Protein AF-A0A352UB94-F1 (afdb_monomer_lite)

Sequence (106 aa):
MFWIPPGGGVEREESLFVCAKREVMEETGVDVDRDRVSYVKQWVDTELDYHHVELFILVKSFCGKPAADDNSEISPFTLLISDARFLARDEMHDVSVYPEMLKNKF

Radius of gyration: 13.91 Å; chains: 1; bounding box: 33×29×28 Å

Foldseek 3Di:
DADEQFFDDADPPGDPVNRSQVRCCQFFVKGFAWDDFDDWDWDADPVVRDTDIDTDTDTDDMDDFGFGDQPFDDDVPTDRRPGDHDDDLVRLVVGHYPPPVVNPRD

Secondary structure (DSSP, 8-state):
--B--S--PPPTT--HHHHHHHHHHHHH--EEEEEEEEEEEEEEETTTTEEEEEEEEEEEEEES-----TT----TTPPP--------TTHHHHS-BSSTTHHHH-

Structure (mmCIF, N/CA/C/O backbone):
data_AF-A0A352UB94-F1
#
_entry.id   AF-A0A352UB94-F1
#
loop_
_atom_site.group_PDB
_atom_site.id
_atom_site.type_symbol
_atom_site.label_atom_id
_atom_site.label_alt_id
_atom_site.label_comp_id
_atom_site.label_asym_id
_atom_site.label_entity_id
_atom_site.label_seq_id
_atom_site.pdbx_PDB_ins_code
_atom_site.Cartn_x
_atom_site.Cartn_y
_atom_site.Cartn_z
_atom_site.occupancy
_atom_site.B_iso_or_equiv
_atom_site.auth_seq_id
_atom_site.auth_comp_id
_atom_site.auth_asym_id
_atom_site.auth_atom_id
_atom_site.pdbx_PDB_model_num
ATOM 1 N N . MET A 1 1 ? 7.740 10.505 8.519 1.00 75.12 1 MET A N 1
ATOM 2 C CA . MET A 1 1 ? 7.028 9.213 8.457 1.00 75.12 1 MET A CA 1
ATOM 3 C C . MET A 1 1 ? 5.723 9.457 7.727 1.00 75.12 1 MET A C 1
ATOM 5 O O . MET A 1 1 ? 5.100 10.482 7.984 1.00 75.12 1 MET A O 1
ATOM 9 N N . PHE A 1 2 ? 5.369 8.607 6.776 1.00 87.44 2 PHE A N 1
ATOM 10 C CA . PHE A 1 2 ? 4.167 8.745 5.959 1.00 87.44 2 PHE A CA 1
ATOM 11 C C . PHE A 1 2 ? 3.485 7.380 5.864 1.00 87.44 2 PHE A C 1
ATOM 13 O O . PHE A 1 2 ? 4.149 6.356 5.995 1.00 87.44 2 PHE A O 1
ATOM 20 N N . TRP A 1 3 ? 2.172 7.383 5.674 1.00 90.69 3 TRP A N 1
ATOM 21 C CA . TRP A 1 3 ? 1.368 6.192 5.444 1.00 90.69 3 TRP A CA 1
ATOM 22 C C . TRP A 1 3 ? 1.208 5.972 3.946 1.00 90.69 3 TRP A C 1
ATOM 24 O O . TRP A 1 3 ? 0.931 6.914 3.198 1.00 90.69 3 TRP A O 1
ATOM 34 N N . ILE A 1 4 ? 1.351 4.726 3.525 1.00 90.50 4 ILE A N 1
ATOM 35 C CA . ILE A 1 4 ? 1.073 4.271 2.166 1.00 90.50 4 ILE A CA 1
ATOM 36 C C . ILE A 1 4 ? 0.129 3.075 2.236 1.00 90.50 4 ILE A C 1
ATOM 38 O O . ILE A 1 4 ? 0.128 2.364 3.243 1.00 90.50 4 ILE A O 1
ATOM 42 N N . PRO A 1 5 ? -0.688 2.840 1.200 1.00 92.25 5 PRO A N 1
ATOM 43 C CA . PRO A 1 5 ? -1.286 1.529 1.013 1.00 92.25 5 PRO A CA 1
ATOM 44 C C . PRO A 1 5 ? -0.187 0.470 0.886 1.00 92.25 5 PRO A C 1
ATOM 46 O O . PRO A 1 5 ? 0.857 0.786 0.307 1.00 92.25 5 PRO A O 1
ATOM 49 N N . PRO A 1 6 ? -0.434 -0.760 1.360 1.00 92.19 6 PRO A N 1
ATOM 50 C CA . PRO A 1 6 ? 0.492 -1.854 1.133 1.00 92.19 6 PRO A CA 1
ATOM 51 C C . PRO A 1 6 ? 0.642 -2.150 -0.362 1.00 92.19 6 PRO A C 1
ATOM 53 O O . PRO A 1 6 ? -0.315 -1.974 -1.135 1.00 92.19 6 PRO A O 1
ATOM 56 N N . GLY A 1 7 ? 1.822 -2.598 -0.779 1.00 91.44 7 GLY A N 1
ATOM 57 C CA . GLY A 1 7 ? 2.094 -2.875 -2.185 1.00 91.44 7 GLY A CA 1
ATOM 58 C C . GLY A 1 7 ? 3.568 -3.049 -2.526 1.00 91.44 7 GLY A C 1
ATOM 59 O O . GLY A 1 7 ? 4.453 -2.589 -1.821 1.00 91.44 7 GLY A O 1
ATOM 60 N N . GLY A 1 8 ? 3.812 -3.611 -3.706 1.00 90.31 8 GLY A N 1
ATOM 61 C CA . GLY A 1 8 ? 5.155 -3.893 -4.187 1.00 90.31 8 GLY A CA 1
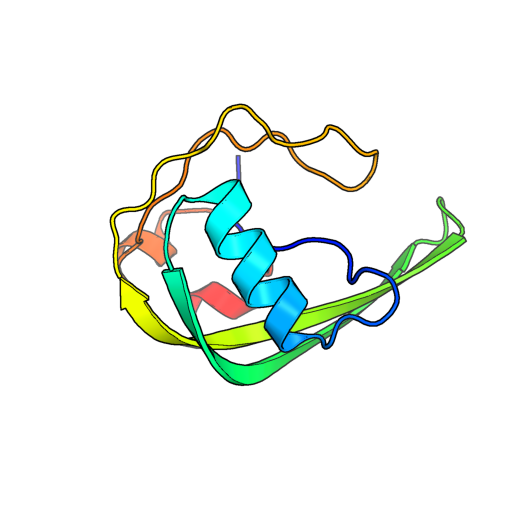ATOM 62 C C . GLY A 1 8 ? 5.180 -4.248 -5.669 1.00 90.31 8 GLY A C 1
ATOM 63 O O . GLY A 1 8 ? 4.292 -3.874 -6.446 1.00 90.31 8 GLY A O 1
ATOM 64 N N . GLY A 1 9 ? 6.256 -4.911 -6.081 1.00 90.81 9 GLY A N 1
ATOM 65 C CA . GLY A 1 9 ? 6.495 -5.271 -7.473 1.00 90.81 9 GLY A CA 1
ATOM 66 C C . GLY A 1 9 ? 5.629 -6.445 -7.924 1.00 90.81 9 GLY A C 1
ATOM 67 O O . GLY A 1 9 ? 5.418 -7.406 -7.194 1.00 90.81 9 GLY A O 1
ATOM 68 N N . VAL A 1 10 ? 5.162 -6.396 -9.171 1.00 91.88 10 VAL A N 1
ATOM 69 C CA . VAL A 1 10 ? 4.481 -7.540 -9.790 1.00 91.88 10 VAL A CA 1
ATOM 70 C C . VAL A 1 10 ? 5.519 -8.598 -10.152 1.00 91.88 10 VAL A C 1
ATOM 72 O O . VAL A 1 10 ? 6.490 -8.297 -10.854 1.00 91.88 10 VAL A O 1
ATOM 75 N N . GLU A 1 11 ? 5.301 -9.837 -9.721 1.00 92.50 11 GLU A N 1
ATOM 76 C CA . GLU A 1 11 ? 6.195 -10.946 -10.046 1.00 92.50 11 GLU A CA 1
ATOM 77 C C . GLU A 1 11 ? 5.909 -11.557 -11.428 1.00 92.50 11 GLU A C 1
ATOM 79 O O . GLU A 1 11 ? 4.894 -11.289 -12.082 1.00 92.50 11 GLU A O 1
ATOM 84 N N . ARG A 1 12 ? 6.825 -12.407 -11.913 1.00 92.50 12 ARG A N 1
ATOM 85 C CA . ARG A 1 12 ? 6.618 -13.128 -13.177 1.00 92.50 12 ARG A CA 1
ATOM 86 C C . ARG A 1 12 ? 5.370 -14.006 -13.089 1.00 92.50 12 ARG A C 1
ATOM 88 O O . ARG A 1 12 ? 5.186 -14.731 -12.126 1.00 92.50 12 ARG A O 1
ATOM 95 N N . GLU A 1 13 ? 4.562 -13.967 -14.151 1.00 92.12 13 GLU A N 1
ATOM 96 C CA . GLU A 1 13 ? 3.318 -14.747 -14.298 1.00 92.12 13 GLU A CA 1
ATOM 97 C C . GLU A 1 13 ? 2.193 -14.362 -13.316 1.00 92.12 13 GLU A C 1
ATOM 99 O O . GLU A 1 13 ? 1.132 -14.989 -13.302 1.00 92.12 13 GLU A O 1
ATOM 104 N N . GLU A 1 14 ? 2.370 -13.280 -12.557 1.00 93.81 14 GLU A N 1
ATOM 105 C CA . GLU A 1 14 ? 1.381 -12.769 -11.618 1.00 93.81 14 GLU A CA 1
ATOM 106 C C . GLU A 1 14 ? 0.489 -11.691 -12.264 1.00 93.81 14 GLU A C 1
ATOM 108 O O . GLU A 1 14 ? 0.942 -10.821 -13.009 1.00 93.81 14 GLU A O 1
ATOM 113 N N . SER A 1 15 ? -0.818 -11.718 -11.978 1.00 94.06 15 SER A N 1
ATOM 114 C CA . SER A 1 15 ? -1.700 -10.597 -12.344 1.00 94.06 15 SER A CA 1
ATOM 115 C C . SER A 1 15 ? -1.597 -9.472 -11.313 1.00 94.06 15 SER A C 1
ATOM 117 O O . SER A 1 15 ? -1.440 -9.751 -10.127 1.00 94.06 15 SER A O 1
ATOM 119 N N . LEU A 1 16 ? -1.849 -8.225 -11.721 1.00 93.62 16 LEU A N 1
ATOM 120 C CA . LEU A 1 16 ? -1.840 -7.045 -10.838 1.00 93.62 16 LEU A CA 1
ATOM 121 C C . LEU A 1 16 ? -2.628 -7.238 -9.538 1.00 93.62 16 LEU A C 1
ATOM 123 O O . LEU A 1 16 ? -2.230 -6.785 -8.471 1.00 93.62 16 LEU A O 1
ATOM 127 N N . PHE A 1 17 ? -3.762 -7.928 -9.620 1.00 95.38 17 PHE A N 1
ATOM 128 C CA . PHE A 1 17 ? -4.587 -8.137 -8.449 1.00 95.38 17 PHE A CA 1
ATOM 129 C C . PHE A 1 17 ? -4.187 -9.348 -7.595 1.00 95.38 17 PHE A C 1
ATOM 131 O O . PHE A 1 17 ? -4.737 -9.515 -6.511 1.00 95.38 17 PHE A O 1
ATOM 138 N N . VAL A 1 18 ? -3.368 -10.270 -8.112 1.00 95.50 18 VAL A N 1
ATOM 139 C CA . VAL A 1 18 ? -2.747 -11.309 -7.270 1.00 95.50 18 VAL A CA 1
ATOM 140 C C . VAL A 1 18 ? -1.604 -10.656 -6.494 1.00 95.50 18 VAL A C 1
ATOM 142 O O . VAL A 1 18 ? -1.614 -10.774 -5.275 1.00 95.50 18 VAL A O 1
ATOM 145 N N . CYS A 1 19 ? -0.791 -9.829 -7.164 1.00 94.50 19 CYS A N 1
ATOM 146 C CA . CYS A 1 19 ? 0.257 -9.014 -6.542 1.00 94.50 19 CYS A CA 1
ATOM 147 C C . CYS A 1 19 ? -0.302 -8.192 -5.378 1.00 94.50 19 CYS A C 1
ATOM 149 O O . CYS A 1 19 ? 0.100 -8.387 -4.241 1.00 94.50 19 CYS A O 1
ATOM 151 N N . ALA A 1 20 ? -1.341 -7.382 -5.612 1.00 94.75 20 ALA A N 1
ATOM 152 C CA . ALA A 1 20 ? -1.942 -6.584 -4.542 1.00 94.75 20 ALA A CA 1
ATOM 153 C C . ALA A 1 20 ? -2.435 -7.424 -3.343 1.00 94.75 20 ALA A C 1
ATOM 155 O O . ALA A 1 20 ? -2.343 -6.978 -2.207 1.00 94.75 20 ALA A O 1
ATOM 156 N N . LYS A 1 21 ? -2.965 -8.635 -3.573 1.00 95.38 21 LYS A N 1
ATOM 157 C CA . LYS A 1 21 ? -3.419 -9.522 -2.488 1.00 95.38 21 LYS A CA 1
ATOM 158 C C . LYS A 1 21 ? -2.234 -10.104 -1.709 1.00 95.38 21 LYS A C 1
ATOM 160 O O . LYS A 1 21 ? -2.316 -10.186 -0.487 1.00 95.38 21 LYS A O 1
ATOM 165 N N . ARG A 1 22 ? -1.171 -10.511 -2.410 1.00 94.81 22 ARG A N 1
ATOM 166 C CA . ARG A 1 22 ? 0.069 -11.028 -1.820 1.00 94.81 22 ARG A CA 1
ATOM 167 C C . ARG A 1 22 ? 0.735 -9.963 -0.949 1.00 94.81 22 ARG A C 1
ATOM 169 O O . ARG A 1 22 ? 0.929 -10.212 0.231 1.00 94.81 22 ARG A O 1
ATOM 176 N N . GLU A 1 23 ? 0.953 -8.771 -1.494 1.00 93.62 23 GLU A N 1
ATOM 177 C CA . GLU A 1 23 ? 1.604 -7.656 -0.790 1.00 93.62 23 GLU A CA 1
ATOM 178 C C . GLU A 1 23 ? 0.825 -7.241 0.469 1.00 93.62 23 GLU A C 1
ATOM 180 O O . GLU A 1 23 ? 1.400 -7.090 1.540 1.00 93.62 23 GLU A O 1
ATOM 185 N N . VAL A 1 24 ? -0.513 -7.141 0.398 1.00 94.31 24 VAL A N 1
ATOM 186 C CA . VAL A 1 24 ? -1.327 -6.842 1.595 1.00 94.31 24 VAL A CA 1
ATOM 187 C C . VAL A 1 24 ? -1.145 -7.918 2.671 1.00 94.31 24 VAL A C 1
ATOM 189 O O . VAL A 1 24 ? -1.046 -7.587 3.855 1.00 94.31 24 VAL A O 1
ATOM 192 N N . MET A 1 25 ? -1.102 -9.194 2.280 1.00 93.81 25 MET A N 1
ATOM 193 C CA . MET A 1 25 ? -0.888 -10.293 3.219 1.00 93.81 25 MET A CA 1
ATOM 194 C C . MET A 1 25 ? 0.517 -10.242 3.831 1.00 93.81 25 MET A C 1
ATOM 196 O O . MET A 1 25 ? 0.637 -10.369 5.045 1.00 93.81 25 MET A O 1
ATOM 200 N N 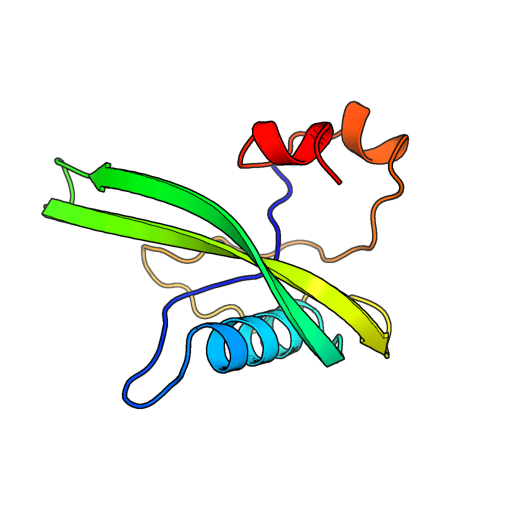. GLU A 1 26 ? 1.554 -10.040 3.021 1.00 91.38 26 GLU A N 1
ATOM 201 C CA . GLU A 1 26 ? 2.956 -10.002 3.461 1.00 91.38 26 GLU A CA 1
ATOM 202 C C . GLU A 1 26 ? 3.229 -8.823 4.399 1.00 91.38 26 GLU A C 1
ATOM 204 O O . GLU A 1 26 ? 3.827 -8.996 5.456 1.00 91.38 26 GLU A O 1
ATOM 209 N N . GLU A 1 27 ? 2.733 -7.634 4.064 1.00 91.44 27 GLU A N 1
ATOM 210 C CA . GLU A 1 27 ? 3.053 -6.414 4.807 1.00 91.44 27 GLU A CA 1
ATOM 211 C C . GLU A 1 27 ? 2.165 -6.190 6.039 1.00 91.44 27 GLU A C 1
ATOM 213 O O . GLU A 1 27 ? 2.540 -5.451 6.953 1.00 91.44 27 GLU A O 1
ATOM 218 N N . THR A 1 28 ? 0.963 -6.781 6.065 1.00 93.06 28 THR A N 1
ATOM 219 C CA . THR A 1 28 ? -0.040 -6.477 7.104 1.00 93.06 28 THR A CA 1
ATOM 220 C C . THR A 1 28 ? -0.691 -7.697 7.755 1.00 93.06 28 THR A C 1
ATOM 222 O O . THR A 1 28 ? -1.381 -7.546 8.766 1.00 93.06 28 THR A O 1
ATOM 225 N N . GLY A 1 29 ? -0.549 -8.894 7.180 1.00 94.06 29 GLY A N 1
ATOM 226 C CA . GLY A 1 29 ? -1.248 -10.106 7.621 1.00 94.06 29 GLY A CA 1
ATOM 227 C C . GLY A 1 29 ? -2.758 -10.119 7.340 1.00 94.06 29 GLY A C 1
ATOM 228 O O . GLY A 1 29 ? -3.478 -10.973 7.866 1.00 94.06 29 GLY A O 1
ATOM 229 N N . VAL A 1 30 ? -3.274 -9.167 6.555 1.00 95.81 30 VAL A N 1
ATOM 230 C CA . VAL A 1 30 ? -4.700 -9.073 6.209 1.00 95.81 30 VAL A CA 1
ATOM 231 C C . VAL A 1 30 ? -4.967 -9.802 4.895 1.00 95.81 30 VAL A C 1
ATOM 233 O O . VAL A 1 30 ? -4.306 -9.560 3.890 1.00 95.81 30 VAL A O 1
ATOM 236 N N . ASP A 1 31 ? -5.991 -10.656 4.871 1.00 96.62 31 ASP A N 1
ATOM 237 C CA . ASP A 1 31 ? -6.487 -11.225 3.618 1.00 96.62 31 ASP A CA 1
ATOM 238 C C . ASP A 1 31 ? -7.532 -10.297 2.998 1.00 96.62 31 ASP A C 1
ATOM 240 O O . ASP A 1 31 ? -8.428 -9.805 3.689 1.00 96.62 31 ASP A O 1
ATOM 244 N N . VAL A 1 32 ? -7.448 -10.076 1.690 1.00 96.31 32 VAL A N 1
ATOM 245 C CA . VAL A 1 32 ? -8.351 -9.177 0.961 1.00 96.31 32 VAL A CA 1
ATOM 246 C C . VAL A 1 32 ? -8.966 -9.846 -0.256 1.00 96.31 32 VAL A C 1
ATOM 248 O O . VAL A 1 32 ? -8.365 -10.727 -0.886 1.00 96.31 32 VAL A O 1
ATOM 251 N N . ASP A 1 33 ? -10.163 -9.381 -0.613 1.00 94.38 33 ASP A N 1
ATOM 252 C CA . ASP A 1 33 ? -10.761 -9.641 -1.916 1.00 94.38 33 ASP A CA 1
ATOM 253 C C . ASP A 1 33 ? -10.748 -8.380 -2.784 1.00 94.38 33 ASP A C 1
ATOM 255 O O . ASP A 1 33 ? -11.204 -7.289 -2.414 1.00 94.38 33 ASP A O 1
ATOM 259 N N . ARG A 1 34 ? -10.177 -8.558 -3.967 1.00 86.31 34 ARG A N 1
ATOM 260 C CA . ARG A 1 34 ? -9.903 -7.519 -4.956 1.00 86.31 34 ARG A CA 1
ATOM 261 C C . ARG A 1 34 ? -11.184 -7.034 -5.624 1.00 86.31 34 ARG A C 1
ATOM 263 O O . ARG A 1 34 ? -12.056 -7.829 -5.957 1.00 86.31 34 ARG A O 1
ATOM 270 N N . ASP A 1 35 ? -11.265 -5.735 -5.902 1.00 89.12 35 ASP A N 1
ATOM 271 C CA . ASP A 1 35 ? -12.363 -5.171 -6.689 1.00 89.12 35 ASP A CA 1
ATOM 272 C C . ASP A 1 35 ? -11.891 -4.684 -8.058 1.00 89.12 35 ASP A C 1
ATOM 274 O O . ASP A 1 35 ? -12.096 -5.340 -9.079 1.00 89.12 35 ASP A O 1
ATOM 278 N N . ARG A 1 36 ? -11.264 -3.505 -8.082 1.00 94.25 36 ARG A N 1
ATOM 279 C CA . ARG A 1 36 ? -10.976 -2.774 -9.316 1.00 94.25 36 ARG A CA 1
ATOM 280 C C . ARG A 1 36 ? -9.776 -1.856 -9.164 1.00 94.25 36 ARG A C 1
ATOM 282 O O . ARG A 1 36 ? -9.484 -1.373 -8.071 1.00 94.25 36 ARG A O 1
ATOM 289 N N . VAL A 1 37 ? -9.138 -1.554 -10.291 1.00 94.44 37 VAL A N 1
ATOM 290 C CA . VAL A 1 37 ? -8.173 -0.454 -10.369 1.00 94.44 37 VAL A CA 1
ATOM 291 C C . VAL A 1 37 ? -8.920 0.849 -10.109 1.00 94.44 37 VAL A C 1
ATOM 293 O O . VAL A 1 37 ? -9.921 1.152 -10.759 1.00 94.44 37 VAL A O 1
ATOM 296 N N . SER A 1 38 ? -8.438 1.599 -9.131 1.00 91.69 38 SER A N 1
ATOM 297 C CA . SER A 1 38 ? -9.058 2.830 -8.652 1.00 91.69 38 SER A CA 1
ATOM 298 C C . SER A 1 38 ? -8.281 4.070 -9.081 1.00 91.69 38 SER A C 1
ATOM 300 O O . SER A 1 38 ? -8.845 5.138 -9.337 1.00 91.69 38 SER A O 1
ATOM 302 N N . TYR A 1 39 ? -6.964 3.918 -9.182 1.00 91.12 3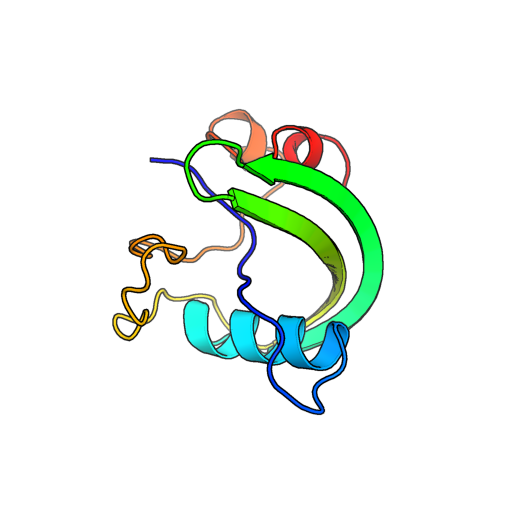9 TYR A N 1
ATOM 303 C CA . TYR A 1 39 ? -6.067 4.972 -9.605 1.00 91.12 39 TYR A CA 1
ATOM 304 C C . TYR A 1 39 ? -4.830 4.383 -10.265 1.00 91.12 39 TYR A C 1
ATOM 306 O O . TYR A 1 39 ? -4.367 3.309 -9.886 1.00 91.12 39 TYR A O 1
ATOM 314 N N . VAL A 1 40 ? -4.308 5.108 -11.247 1.00 93.00 40 VAL A N 1
ATOM 315 C CA . VAL A 1 40 ? -3.056 4.786 -11.922 1.00 93.00 40 VAL A CA 1
ATOM 316 C C . VAL A 1 40 ? -2.165 6.006 -11.805 1.00 93.00 40 VAL A C 1
ATOM 318 O O . VAL A 1 40 ? -2.586 7.117 -12.136 1.00 93.00 40 VAL A O 1
ATOM 321 N N . LYS A 1 41 ? -0.943 5.796 -11.330 1.00 90.75 41 LYS A N 1
ATOM 322 C CA . LYS A 1 41 ? 0.098 6.813 -11.269 1.00 90.75 41 LYS A CA 1
ATOM 323 C C . LYS A 1 41 ? 1.276 6.345 -12.099 1.00 90.75 41 LYS A C 1
ATOM 325 O O . LYS A 1 41 ? 1.750 5.227 -11.942 1.00 90.75 41 LYS A O 1
ATOM 330 N N . GLN A 1 42 ? 1.739 7.223 -12.971 1.00 93.12 42 GLN A N 1
ATOM 331 C CA . GLN A 1 42 ? 2.869 6.968 -13.844 1.00 93.12 42 GLN A CA 1
ATOM 332 C C . GLN A 1 42 ? 3.871 8.099 -13.674 1.00 93.12 42 GLN A C 1
ATOM 334 O O . GLN A 1 42 ? 3.484 9.270 -13.684 1.00 93.12 42 GLN A O 1
ATOM 339 N N . TRP A 1 43 ? 5.140 7.753 -13.507 1.00 91.50 43 TRP A N 1
ATOM 340 C CA . TRP A 1 43 ? 6.224 8.725 -13.436 1.00 91.50 43 TRP A CA 1
ATOM 341 C C . TRP A 1 43 ? 7.543 8.090 -13.883 1.00 91.50 43 TRP A C 1
ATOM 343 O O . TRP A 1 43 ? 7.684 6.868 -13.898 1.00 91.50 43 TRP A O 1
ATOM 353 N N . VAL A 1 44 ? 8.489 8.926 -14.303 1.00 93.06 44 VAL A N 1
ATOM 354 C CA . VAL A 1 44 ? 9.812 8.491 -14.761 1.00 93.06 44 VAL A CA 1
ATOM 355 C C . VAL A 1 44 ? 10.841 8.957 -13.744 1.00 93.06 44 VAL A C 1
ATOM 357 O O . VAL A 1 44 ? 10.915 10.153 -13.460 1.00 93.06 44 VAL A O 1
ATOM 360 N N . ASP A 1 45 ? 11.615 8.016 -13.216 1.00 89.44 45 ASP A N 1
ATOM 361 C CA . ASP A 1 45 ? 12.802 8.291 -12.420 1.00 89.44 45 ASP A CA 1
ATOM 362 C C . ASP A 1 45 ? 13.998 8.413 -13.364 1.00 89.44 45 ASP A C 1
ATOM 364 O O . ASP A 1 45 ? 14.499 7.416 -13.882 1.00 89.44 45 ASP A O 1
ATOM 368 N N . THR A 1 46 ? 14.441 9.639 -13.633 1.00 91.00 46 THR A N 1
ATOM 369 C CA . THR A 1 46 ? 15.593 9.872 -14.516 1.00 91.00 46 THR A CA 1
ATOM 370 C C . THR A 1 46 ? 16.932 9.583 -13.846 1.00 91.00 46 THR A C 1
ATOM 372 O O . THR A 1 46 ? 17.927 9.448 -14.551 1.00 91.00 46 THR A O 1
ATOM 375 N N . GLU A 1 47 ? 16.990 9.530 -12.512 1.00 89.81 47 GLU A N 1
ATOM 376 C CA . GLU A 1 47 ? 18.228 9.224 -11.784 1.00 89.81 47 GLU A CA 1
ATOM 377 C C . GLU A 1 47 ? 18.491 7.720 -11.775 1.00 89.81 47 GLU A C 1
ATOM 379 O O . GLU A 1 47 ? 19.631 7.287 -11.950 1.00 89.81 47 GLU A O 1
ATOM 384 N N . LEU A 1 48 ? 17.429 6.928 -11.615 1.00 85.69 48 LEU A N 1
ATOM 385 C CA . LEU A 1 48 ? 17.500 5.471 -11.597 1.00 85.69 48 LEU A CA 1
ATOM 386 C C . LEU A 1 48 ? 17.188 4.820 -12.962 1.00 85.69 48 LEU A C 1
ATOM 388 O O . LEU A 1 48 ? 17.322 3.607 -13.085 1.00 85.69 48 LEU A O 1
ATOM 392 N N . ASP A 1 49 ? 16.816 5.609 -13.978 1.00 89.94 49 ASP A N 1
ATOM 393 C CA . ASP A 1 49 ? 16.407 5.168 -15.327 1.00 89.94 49 ASP A CA 1
ATOM 394 C C . ASP A 1 49 ? 15.235 4.168 -15.310 1.00 89.94 49 ASP A C 1
ATOM 396 O O . ASP A 1 49 ? 15.220 3.154 -16.012 1.00 89.94 49 ASP A O 1
ATOM 400 N N . TYR A 1 50 ? 14.224 4.459 -14.483 1.00 87.19 50 TYR A N 1
ATOM 401 C CA . TYR A 1 50 ? 13.019 3.638 -14.363 1.00 87.19 50 TYR A CA 1
ATOM 402 C C . TYR A 1 50 ? 11.763 4.363 -14.810 1.00 87.19 50 TYR A C 1
ATOM 404 O O . TYR A 1 50 ? 11.561 5.559 -14.604 1.00 87.19 50 TYR A O 1
ATOM 412 N N . HIS A 1 51 ? 10.849 3.572 -15.359 1.00 91.19 51 HIS A N 1
ATOM 413 C CA . HIS A 1 51 ? 9.493 3.995 -15.631 1.00 91.19 51 HIS A CA 1
ATOM 414 C C . HIS A 1 51 ? 8.544 3.306 -14.655 1.00 91.19 51 HIS A C 1
ATOM 416 O O . HIS A 1 51 ? 8.255 2.115 -14.778 1.00 91.19 51 HIS A O 1
ATOM 422 N N . HIS A 1 52 ? 8.048 4.067 -13.689 1.00 89.75 52 HIS A N 1
ATOM 423 C CA . HIS A 1 52 ? 7.138 3.568 -12.676 1.00 89.75 52 HIS A CA 1
ATOM 424 C C . HIS A 1 52 ? 5.696 3.645 -13.165 1.00 89.75 52 HIS A C 1
ATOM 426 O O . HIS A 1 52 ? 5.229 4.692 -13.623 1.00 89.75 52 HIS A O 1
ATOM 432 N N . VAL A 1 53 ? 4.981 2.531 -13.013 1.00 92.38 53 VAL A N 1
ATOM 433 C CA . VAL A 1 53 ? 3.529 2.447 -13.173 1.00 92.38 53 VAL A CA 1
ATOM 434 C C . VAL A 1 53 ? 2.966 1.808 -11.910 1.00 92.38 53 VAL A C 1
ATOM 436 O O . VAL A 1 53 ? 3.090 0.607 -11.695 1.00 92.38 53 VAL A O 1
ATOM 439 N N . GLU A 1 54 ? 2.349 2.628 -11.071 1.00 92.25 54 GLU A N 1
ATOM 440 C CA . GLU A 1 54 ? 1.699 2.220 -9.829 1.00 92.25 54 GLU A CA 1
ATOM 441 C C . GLU A 1 54 ? 0.187 2.113 -10.068 1.00 92.25 54 GLU A C 1
ATOM 443 O O . GLU A 1 54 ? -0.452 3.075 -10.515 1.00 92.25 54 GLU A O 1
ATOM 448 N N . LEU A 1 55 ? -0.405 0.957 -9.755 1.00 93.56 55 LEU A N 1
ATOM 449 C CA . LEU A 1 55 ? -1.851 0.750 -9.812 1.00 93.56 55 LEU A CA 1
ATOM 450 C C . LEU A 1 55 ? -2.404 0.543 -8.406 1.00 93.56 55 LEU A C 1
ATOM 452 O O . LEU A 1 55 ? -2.067 -0.417 -7.724 1.00 93.56 55 LEU A O 1
ATOM 456 N N . PHE A 1 56 ? -3.319 1.417 -8.005 1.00 93.44 56 PHE A N 1
ATOM 457 C CA . PHE A 1 56 ? -3.979 1.337 -6.710 1.00 93.44 56 PHE A CA 1
ATOM 458 C C . PHE A 1 56 ? -5.262 0.533 -6.855 1.00 93.44 56 PHE A C 1
ATOM 460 O O . PHE A 1 56 ? -6.172 0.918 -7.602 1.00 93.44 56 PHE A O 1
ATOM 467 N N . ILE A 1 57 ? -5.332 -0.583 -6.139 1.00 94.56 57 ILE A N 1
ATOM 468 C CA . ILE A 1 57 ? -6.462 -1.506 -6.170 1.00 94.56 57 ILE A CA 1
ATOM 469 C C . ILE A 1 57 ? -7.389 -1.196 -5.000 1.00 94.56 57 ILE A C 1
ATOM 471 O O . ILE A 1 57 ? -6.978 -1.215 -3.845 1.00 94.56 57 ILE A O 1
ATOM 475 N N . LEU A 1 58 ? -8.658 -0.923 -5.300 1.00 93.75 58 LEU A N 1
ATOM 476 C CA . LEU A 1 58 ? -9.692 -0.878 -4.273 1.00 93.75 58 LEU A CA 1
ATOM 477 C C . LEU A 1 58 ? -10.089 -2.316 -3.918 1.00 93.75 58 LEU A C 1
ATOM 479 O O . LEU A 1 58 ? -10.273 -3.143 -4.814 1.00 93.75 58 LEU A O 1
ATOM 483 N N . VAL A 1 59 ? -10.229 -2.604 -2.626 1.00 93.62 59 VAL A N 1
ATOM 484 C CA . VAL A 1 59 ? -10.674 -3.906 -2.107 1.00 93.62 59 VAL A CA 1
ATOM 485 C C . VAL A 1 59 ? -12.112 -3.803 -1.607 1.00 93.62 59 VAL A C 1
ATOM 487 O O . VAL A 1 59 ? -12.522 -2.770 -1.077 1.00 93.62 59 VAL A O 1
ATOM 490 N N . LYS A 1 60 ? -12.898 -4.862 -1.808 1.00 92.69 60 LYS A N 1
ATOM 491 C CA . LYS A 1 60 ? -14.329 -4.909 -1.445 1.00 92.69 60 LYS A CA 1
ATOM 492 C C . LYS A 1 60 ? -14.567 -5.478 -0.056 1.00 92.69 60 LYS A C 1
ATOM 494 O O . LYS A 1 60 ? -15.537 -5.115 0.605 1.00 92.69 60 LYS A O 1
ATOM 499 N N . SER A 1 61 ? -13.715 -6.404 0.355 1.00 95.06 61 SER A N 1
ATOM 500 C CA . SER A 1 61 ? -13.799 -7.078 1.640 1.00 95.06 61 SER A CA 1
ATOM 501 C C . SER A 1 61 ? -12.405 -7.466 2.107 1.00 95.06 61 SER A C 1
ATOM 503 O O . SER A 1 61 ? -11.460 -7.559 1.320 1.00 95.06 61 SER A O 1
ATOM 505 N N . PHE A 1 62 ? -12.289 -7.660 3.414 1.00 96.25 62 PHE A N 1
ATOM 506 C CA . PHE A 1 62 ? -11.053 -8.047 4.066 1.00 96.25 62 PHE A CA 1
ATOM 507 C C . PHE A 1 62 ? -11.350 -8.915 5.290 1.00 96.25 62 PHE A C 1
ATOM 509 O O . PHE A 1 62 ? -12.455 -8.882 5.839 1.00 96.25 62 PHE A O 1
ATOM 516 N N . CYS A 1 63 ? -10.356 -9.681 5.725 1.00 97.00 63 CYS A N 1
ATOM 517 C CA . CYS A 1 63 ? -10.388 -10.492 6.931 1.00 97.00 63 CYS A CA 1
ATOM 518 C C . CYS A 1 63 ? -9.037 -10.401 7.647 1.00 97.00 63 CYS A C 1
ATOM 520 O O . CYS A 1 63 ? -7.989 -10.523 7.021 1.00 97.00 63 CYS A O 1
ATOM 522 N N . GLY A 1 64 ? -9.068 -10.212 8.965 1.00 95.06 64 GLY A N 1
ATOM 523 C CA . GLY A 1 64 ? -7.868 -10.089 9.789 1.00 95.06 64 GLY A CA 1
ATOM 524 C C . GLY A 1 64 ? -7.752 -8.730 10.471 1.00 95.06 64 GLY A C 1
ATOM 525 O O . GLY A 1 64 ? -8.661 -7.897 10.419 1.00 95.06 64 GLY A O 1
ATOM 526 N N . LYS A 1 65 ? -6.633 -8.535 11.166 1.00 93.88 65 LYS A N 1
ATOM 527 C CA . LYS A 1 65 ? -6.264 -7.275 11.810 1.00 93.88 65 LYS A CA 1
ATOM 528 C C . LYS A 1 65 ? -4.844 -6.937 11.373 1.00 93.88 65 LYS A C 1
ATOM 530 O O . LYS A 1 65 ? -3.993 -7.810 11.520 1.00 93.88 65 LYS A O 1
ATOM 535 N N . PRO A 1 66 ? -4.601 -5.722 10.866 1.00 92.88 66 PRO A N 1
ATOM 536 C CA . PRO A 1 66 ? -3.292 -5.351 10.378 1.00 92.88 66 PRO A CA 1
ATOM 537 C C . PRO A 1 66 ? -2.295 -5.305 11.533 1.00 92.88 66 PRO A C 1
ATOM 539 O O . PRO A 1 66 ? -2.598 -4.789 12.613 1.00 92.88 66 PRO A O 1
ATOM 542 N N . ALA A 1 67 ? -1.123 -5.864 11.283 1.00 90.12 67 ALA A N 1
ATOM 543 C CA . ALA A 1 67 ? 0.070 -5.724 12.095 1.00 90.12 67 ALA A CA 1
ATOM 544 C C . ALA A 1 67 ? 1.258 -5.711 11.136 1.00 90.12 67 ALA A C 1
ATOM 546 O O . ALA A 1 67 ? 1.283 -6.514 10.207 1.00 90.12 67 ALA A O 1
ATOM 547 N N . ALA A 1 68 ? 2.200 -4.789 11.332 1.00 81.75 68 ALA A N 1
ATOM 548 C CA . ALA A 1 68 ? 3.404 -4.773 10.512 1.00 81.75 68 ALA A CA 1
ATOM 549 C C . ALA A 1 68 ? 4.171 -6.079 10.728 1.00 81.75 68 ALA A C 1
ATOM 551 O O . ALA A 1 68 ? 4.390 -6.474 11.879 1.00 81.75 68 ALA A O 1
ATOM 552 N N . ASP A 1 69 ? 4.557 -6.730 9.636 1.00 73.31 69 ASP A N 1
ATOM 553 C CA . ASP A 1 69 ? 5.549 -7.797 9.691 1.00 73.31 69 ASP A CA 1
ATOM 554 C C . ASP A 1 69 ? 6.960 -7.191 9.605 1.00 73.31 69 ASP A C 1
ATOM 556 O O . ASP A 1 69 ? 7.202 -6.236 8.867 1.00 73.31 69 ASP A O 1
ATOM 560 N N . ASP A 1 70 ? 7.897 -7.754 10.366 1.00 62.91 70 ASP A N 1
ATOM 561 C CA . ASP A 1 70 ? 9.314 -7.353 10.397 1.00 62.91 70 ASP A CA 1
ATOM 562 C C . ASP A 1 70 ? 10.085 -7.915 9.177 1.00 62.91 70 ASP A C 1
ATOM 564 O O . ASP A 1 70 ? 11.280 -7.680 9.006 1.00 62.91 70 ASP A O 1
ATOM 568 N N . ASN A 1 71 ? 9.401 -8.675 8.309 1.00 57.25 71 ASN A N 1
ATOM 569 C CA . ASN A 1 71 ? 9.966 -9.369 7.147 1.00 57.25 71 ASN A CA 1
ATOM 570 C C . ASN A 1 71 ? 9.993 -8.543 5.851 1.00 57.25 71 ASN A C 1
ATOM 572 O O . ASN A 1 71 ? 10.133 -9.125 4.775 1.00 57.25 71 ASN A O 1
ATOM 576 N N . SER A 1 72 ? 9.876 -7.212 5.902 1.00 57.59 72 SER A N 1
ATOM 577 C CA . SER A 1 72 ? 9.971 -6.401 4.682 1.00 57.59 72 SER A CA 1
ATOM 578 C C . SER A 1 72 ? 11.348 -6.597 4.032 1.00 57.59 72 SER A C 1
ATOM 580 O O . SER A 1 72 ? 12.360 -6.140 4.575 1.00 57.59 72 SER A O 1
ATOM 582 N N . GLU A 1 73 ? 11.410 -7.279 2.882 1.00 54.94 73 GLU A N 1
ATOM 583 C CA . GLU A 1 73 ? 12.636 -7.367 2.091 1.00 54.94 73 GLU A CA 1
ATOM 584 C C . GLU A 1 73 ? 13.099 -5.948 1.749 1.00 54.94 73 GLU A C 1
ATOM 586 O O . GLU A 1 73 ? 12.409 -5.189 1.065 1.00 54.94 73 GLU A O 1
ATOM 591 N N . ILE A 1 74 ? 14.284 -5.572 2.235 1.00 55.31 74 ILE A N 1
ATOM 592 C CA . ILE A 1 74 ? 14.867 -4.262 1.951 1.00 55.31 74 ILE A CA 1
ATOM 593 C C . ILE A 1 74 ? 15.403 -4.293 0.520 1.00 55.31 74 ILE A C 1
ATOM 595 O O . ILE A 1 74 ? 16.551 -4.664 0.271 1.00 55.31 74 ILE A O 1
ATOM 599 N N . SER A 1 75 ? 14.566 -3.899 -0.433 1.00 58.03 75 SER A N 1
ATOM 600 C CA . SER A 1 75 ? 15.002 -3.547 -1.781 1.00 58.03 75 SER A CA 1
ATOM 601 C C . SER A 1 75 ? 15.241 -2.031 -1.862 1.00 58.03 75 SER A C 1
ATOM 603 O O . SER A 1 75 ? 14.715 -1.283 -1.036 1.00 58.03 75 SER A O 1
ATOM 605 N N . PRO A 1 76 ? 15.983 -1.521 -2.863 1.00 54.59 76 PRO A N 1
ATOM 606 C CA . PRO A 1 76 ? 16.089 -0.076 -3.094 1.00 54.59 76 PRO A CA 1
ATOM 607 C C . PRO A 1 76 ? 14.733 0.608 -3.357 1.00 54.59 76 PRO A C 1
ATOM 609 O O . PRO A 1 76 ? 14.660 1.834 -3.333 1.00 54.59 76 PRO A O 1
ATOM 612 N N . PHE A 1 77 ? 13.672 -0.171 -3.591 1.00 60.34 77 PHE A N 1
ATOM 613 C CA . PHE A 1 77 ? 12.306 0.295 -3.816 1.00 60.34 77 PHE A CA 1
ATOM 614 C C . PHE A 1 77 ? 11.367 0.035 -2.630 1.00 60.34 77 PHE A C 1
ATOM 616 O O . PHE A 1 77 ? 10.238 0.522 -2.650 1.00 60.34 77 PHE A O 1
ATOM 623 N N . THR A 1 78 ? 11.807 -0.707 -1.608 1.00 63.06 78 THR A N 1
ATOM 624 C CA . THR A 1 78 ? 10.978 -1.053 -0.448 1.00 63.06 78 THR A CA 1
ATOM 625 C C . THR A 1 78 ? 11.319 -0.133 0.714 1.00 63.06 78 THR A C 1
ATOM 627 O O . THR A 1 78 ? 12.483 0.064 1.065 1.00 63.06 78 THR A O 1
ATOM 630 N N . LEU A 1 79 ? 10.294 0.448 1.325 1.00 67.69 79 LEU A N 1
ATOM 631 C CA . LEU A 1 79 ? 10.447 1.245 2.535 1.00 67.69 79 LEU A CA 1
ATOM 632 C C . LEU A 1 79 ? 10.381 0.324 3.753 1.00 67.69 79 LEU A C 1
ATOM 634 O O . LEU A 1 79 ? 9.631 -0.643 3.760 1.00 67.69 79 LEU A O 1
ATOM 638 N N . LEU A 1 80 ? 11.134 0.653 4.803 1.00 78.25 80 LEU A N 1
ATOM 639 C CA . LEU A 1 80 ? 10.983 -0.015 6.095 1.00 78.25 80 LEU A CA 1
ATOM 640 C C . LEU A 1 80 ? 9.571 0.232 6.636 1.00 78.25 80 LEU A C 1
ATOM 642 O O . LEU A 1 80 ? 9.195 1.380 6.904 1.00 78.25 80 LEU A O 1
ATOM 646 N N . ILE A 1 81 ? 8.814 -0.848 6.806 1.00 83.94 81 ILE A N 1
ATOM 647 C CA . ILE A 1 81 ? 7.452 -0.817 7.336 1.00 83.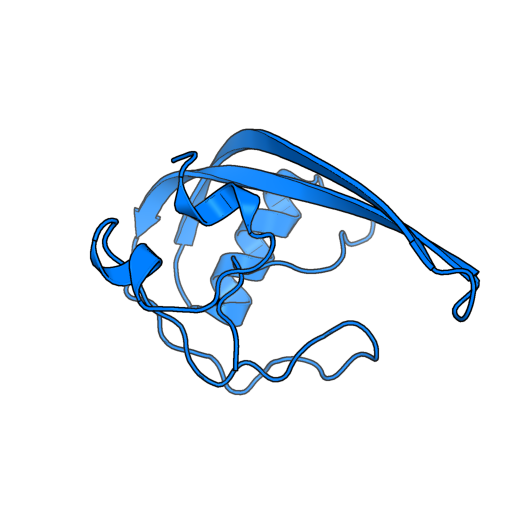94 81 ILE A CA 1
ATOM 648 C C . ILE A 1 81 ? 7.545 -0.821 8.857 1.00 83.94 81 ILE A C 1
ATOM 650 O O . ILE A 1 81 ? 7.977 -1.790 9.468 1.00 83.94 81 ILE A O 1
ATOM 654 N N . SER A 1 82 ? 7.171 0.293 9.483 1.00 86.75 82 SER A N 1
ATOM 655 C CA . SER A 1 82 ? 7.216 0.429 10.943 1.00 86.75 82 SER A CA 1
ATOM 656 C C . SER A 1 82 ? 5.881 0.149 11.630 1.00 86.75 82 SER A C 1
ATOM 658 O O . SER A 1 82 ? 5.854 -0.049 12.844 1.00 86.75 82 SER A O 1
ATOM 660 N N . ASP A 1 83 ? 4.772 0.1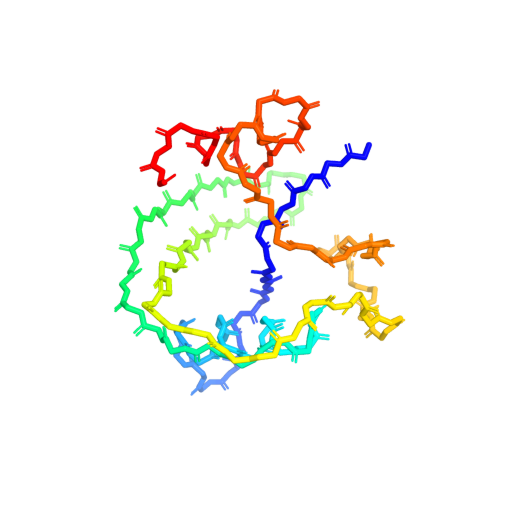87 10.886 1.00 90.12 83 ASP A N 1
ATOM 661 C CA . ASP A 1 83 ? 3.417 0.033 11.415 1.00 90.12 83 ASP A CA 1
ATOM 662 C C . ASP A 1 83 ? 2.422 -0.316 10.293 1.00 90.12 83 ASP A C 1
ATOM 664 O O . ASP A 1 83 ? 2.612 0.086 9.144 1.00 90.12 83 ASP A O 1
ATOM 668 N N . ALA A 1 84 ? 1.337 -1.013 10.636 1.00 92.62 84 ALA A N 1
ATOM 669 C CA . ALA A 1 84 ? 0.234 -1.326 9.729 1.00 92.62 84 ALA A CA 1
ATOM 670 C C . ALA A 1 84 ? -1.098 -1.215 10.477 1.00 92.62 84 ALA A C 1
ATOM 672 O O . ALA A 1 84 ? -1.310 -1.873 11.497 1.00 92.62 84 ALA A O 1
ATOM 673 N N . ARG A 1 85 ? -2.014 -0.372 9.980 1.00 93.88 85 ARG A N 1
ATOM 674 C CA . ARG A 1 85 ? -3.288 -0.065 10.650 1.00 93.88 85 ARG A CA 1
ATOM 675 C C . ARG A 1 85 ? -4.412 0.203 9.662 1.00 93.88 85 ARG A C 1
ATOM 677 O O . ARG A 1 85 ? -4.186 0.676 8.553 1.00 93.88 85 ARG A O 1
ATOM 684 N N . PHE A 1 86 ? -5.642 -0.018 10.122 1.00 93.38 86 PHE A N 1
ATOM 685 C CA . PHE A 1 86 ? -6.803 0.619 9.513 1.00 93.38 86 PHE A CA 1
ATOM 686 C C . PHE A 1 86 ? -6.894 2.051 10.027 1.00 93.38 86 PHE A C 1
ATOM 688 O O . PHE A 1 86 ? -6.894 2.261 11.237 1.00 93.38 86 PHE A O 1
ATOM 695 N N . LEU A 1 87 ? -6.978 3.005 9.104 1.00 91.75 87 LEU A N 1
ATOM 696 C CA . LEU A 1 87 ? -7.203 4.411 9.413 1.00 91.75 87 LEU A CA 1
ATOM 697 C C . LEU A 1 87 ? -8.632 4.777 9.029 1.00 91.75 87 LEU A C 1
ATOM 699 O O . LEU A 1 87 ? -9.066 4.530 7.899 1.00 91.75 87 LEU A O 1
ATOM 703 N N . ALA A 1 88 ? -9.366 5.364 9.965 1.00 90.25 88 ALA A N 1
ATOM 704 C CA . ALA A 1 88 ? -10.646 5.977 9.676 1.00 90.25 88 ALA A CA 1
ATOM 705 C C . ALA A 1 88 ? -10.456 7.247 8.827 1.00 90.25 88 ALA A C 1
ATOM 707 O O . ALA A 1 88 ? -9.379 7.843 8.746 1.00 90.25 88 ALA A O 1
ATOM 708 N N . ARG A 1 89 ? -11.524 7.662 8.140 1.00 86.31 89 ARG A N 1
ATOM 709 C CA . ARG A 1 89 ? -11.479 8.805 7.213 1.00 86.31 89 ARG A CA 1
ATOM 710 C C . ARG A 1 89 ? -11.059 10.102 7.905 1.00 86.31 89 ARG A C 1
ATOM 712 O O . ARG A 1 89 ? -10.348 10.910 7.316 1.00 86.31 89 ARG A O 1
ATOM 719 N N . ASP A 1 90 ? -11.552 10.333 9.110 1.00 88.44 90 ASP A N 1
ATOM 720 C CA . ASP A 1 90 ? -11.192 11.475 9.944 1.00 88.44 90 ASP A CA 1
ATOM 721 C C . ASP A 1 90 ? -9.707 11.434 10.325 1.00 88.44 90 ASP A C 1
ATOM 723 O O . ASP A 1 90 ? -9.015 12.424 10.100 1.00 88.44 90 ASP A O 1
ATOM 727 N N . GLU A 1 91 ? -9.184 10.273 10.728 1.00 89.81 91 GLU A N 1
ATOM 728 C CA . GLU A 1 91 ? -7.757 10.087 11.047 1.00 89.81 91 GLU A CA 1
ATOM 729 C C . GLU A 1 91 ? -6.828 10.360 9.847 1.00 89.81 91 GLU A C 1
ATOM 731 O O . GLU A 1 91 ? -5.709 10.848 10.020 1.00 89.81 91 GLU A O 1
ATOM 736 N N . MET A 1 92 ? -7.281 10.103 8.612 1.00 87.12 92 MET A N 1
ATOM 737 C CA . MET A 1 92 ? -6.484 10.353 7.399 1.00 87.12 92 MET A CA 1
ATOM 738 C C . MET A 1 92 ? -6.114 11.830 7.179 1.00 87.12 92 MET A C 1
ATOM 740 O O . MET A 1 92 ? -5.149 12.121 6.462 1.00 87.12 92 MET A O 1
ATOM 744 N N . HIS A 1 93 ? -6.855 12.772 7.769 1.00 84.06 93 HIS A N 1
ATOM 745 C CA . HIS A 1 93 ? -6.561 14.202 7.637 1.00 84.06 93 HIS A CA 1
ATOM 746 C C . HIS A 1 93 ? -5.289 14.584 8.400 1.00 84.06 93 HIS A C 1
ATOM 748 O O . HIS A 1 93 ? -4.485 15.372 7.890 1.00 84.06 93 HIS A O 1
ATOM 754 N N . ASP A 1 94 ? -5.081 13.960 9.559 1.00 88.75 94 ASP A N 1
ATOM 755 C CA . ASP A 1 94 ? -4.027 14.296 10.518 1.00 88.75 94 ASP A CA 1
ATOM 756 C C . ASP A 1 94 ? -2.697 13.585 10.238 1.00 88.75 94 ASP A C 1
ATOM 758 O O . ASP A 1 94 ? -1.664 13.923 10.818 1.00 88.75 94 ASP A O 1
ATOM 762 N N . VAL A 1 95 ? -2.689 12.620 9.317 1.00 90.06 95 VAL A N 1
ATOM 763 C CA . VAL A 1 95 ? -1.479 11.891 8.931 1.00 90.06 95 VAL A CA 1
ATOM 764 C C . VAL A 1 95 ? -1.006 12.273 7.532 1.00 90.06 95 VAL A C 1
ATOM 766 O O . VAL A 1 95 ? -1.771 12.709 6.675 1.00 90.06 95 VAL A O 1
ATOM 769 N N . SER A 1 96 ? 0.289 12.118 7.263 1.00 91.38 96 SER A N 1
ATOM 770 C CA . SER A 1 96 ? 0.817 12.248 5.899 1.00 91.38 96 SER A CA 1
ATOM 771 C C . SER A 1 96 ? 0.540 10.954 5.139 1.00 91.38 96 SER A C 1
ATOM 773 O O . SER A 1 96 ? 1.015 9.910 5.570 1.00 91.38 96 SER A O 1
ATOM 775 N N . VAL A 1 97 ? -0.220 11.018 4.042 1.00 89.69 97 VAL A N 1
ATOM 776 C CA . VAL A 1 97 ? -0.555 9.862 3.190 1.00 89.69 97 VAL A CA 1
ATOM 777 C C . VAL A 1 97 ? 0.059 10.065 1.817 1.00 89.69 97 VAL A C 1
ATOM 779 O O . VAL A 1 97 ? -0.021 11.168 1.271 1.00 89.69 97 VAL A O 1
ATOM 782 N N . TYR A 1 98 ? 0.621 9.006 1.246 1.00 86.94 98 TYR A N 1
ATOM 783 C CA . TYR A 1 98 ? 1.126 9.009 -0.116 1.00 86.94 98 TYR A CA 1
ATOM 784 C C . TYR A 1 98 ? 0.488 7.889 -0.962 1.00 86.94 98 TYR A C 1
ATOM 786 O O . TYR A 1 98 ? 0.369 6.760 -0.490 1.00 86.94 98 TYR A O 1
ATOM 794 N N . PRO A 1 99 ? 0.096 8.178 -2.218 1.00 86.81 99 PRO A N 1
ATOM 795 C CA . PRO A 1 99 ? 0.017 9.508 -2.824 1.00 86.81 99 PRO A CA 1
ATOM 796 C C . PRO A 1 99 ? -1.073 10.374 -2.172 1.00 86.81 99 PRO A C 1
ATOM 798 O O . PRO A 1 99 ? -2.117 9.869 -1.763 1.00 86.81 99 PRO A O 1
ATOM 801 N N . GLU A 1 100 ? -0.862 11.695 -2.122 1.00 87.62 100 GLU A N 1
ATOM 802 C CA . GLU A 1 100 ? -1.757 12.638 -1.417 1.00 87.62 100 GLU A CA 1
ATOM 803 C C . GLU A 1 100 ? -3.221 12.553 -1.865 1.00 87.62 100 GLU A C 1
ATOM 805 O O . GLU A 1 100 ? -4.141 12.763 -1.075 1.00 87.62 100 GLU A O 1
ATOM 810 N N . MET A 1 101 ? -3.450 12.196 -3.131 1.00 84.56 101 MET A N 1
ATOM 811 C CA . MET A 1 101 ? -4.788 12.041 -3.697 1.00 84.56 101 MET A CA 1
ATOM 812 C C . MET A 1 101 ? -5.648 11.014 -2.928 1.00 84.56 101 MET A C 1
ATOM 814 O O . MET A 1 101 ? -6.876 11.108 -2.958 1.00 84.56 101 MET A O 1
ATOM 818 N N . LEU A 1 102 ? -5.042 10.056 -2.219 1.00 84.06 102 LEU A N 1
ATOM 819 C CA . LEU A 1 102 ? -5.779 9.063 -1.432 1.00 84.06 102 LEU A CA 1
ATOM 820 C C . LEU A 1 102 ? -6.525 9.664 -0.239 1.00 84.06 102 LEU A C 1
ATOM 822 O O . LEU A 1 102 ? -7.548 9.106 0.148 1.00 84.06 102 LEU A O 1
ATOM 826 N N . LYS A 1 103 ? -6.097 10.819 0.291 1.00 84.50 103 LYS A N 1
ATOM 827 C CA . LYS A 1 103 ? -6.726 11.432 1.474 1.00 84.50 103 LYS A CA 1
ATOM 828 C C . LYS A 1 103 ? -8.225 11.697 1.310 1.00 84.50 103 LYS A C 1
ATOM 830 O O . LYS A 1 103 ? -8.975 11.567 2.269 1.00 84.50 103 LYS A O 1
ATOM 835 N N . ASN A 1 104 ? -8.662 12.057 0.100 1.00 80.06 104 ASN A N 1
ATOM 836 C CA . ASN A 1 104 ? -10.009 12.596 -0.129 1.00 80.06 104 ASN A CA 1
ATOM 837 C C . ASN A 1 104 ? -10.862 11.784 -1.116 1.00 80.06 104 ASN A C 1
ATOM 839 O O . ASN A 1 104 ? -11.979 12.197 -1.423 1.00 80.06 104 ASN A O 1
ATOM 843 N N . LYS A 1 105 ? -10.351 10.675 -1.669 1.00 73.00 105 LYS A N 1
ATOM 844 C CA . LYS A 1 105 ? -11.014 9.984 -2.789 1.00 73.00 105 LYS A CA 1
ATOM 845 C C . LYS A 1 105 ? -11.876 8.779 -2.420 1.00 73.00 105 LYS A C 1
ATOM 847 O O . LYS A 1 105 ? -12.763 8.458 -3.210 1.00 73.00 105 LYS A O 1
ATOM 852 N N . P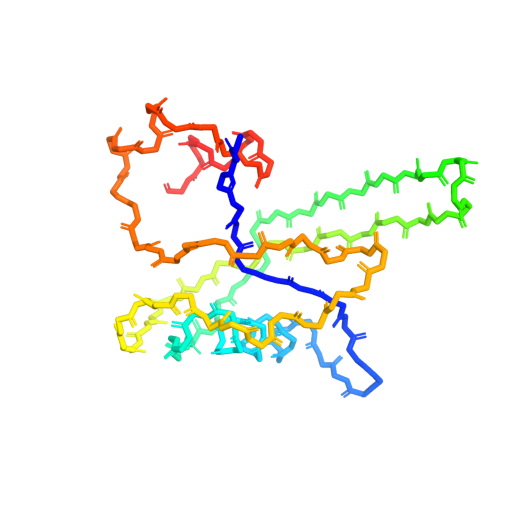HE A 1 106 ? -11.623 8.120 -1.291 1.00 65.88 106 PHE A N 1
ATOM 853 C CA . PHE A 1 106 ? -12.251 6.838 -0.947 1.00 65.88 106 PHE A CA 1
ATOM 854 C C . PHE A 1 106 ? -12.829 6.855 0.430 1.00 65.88 106 PHE A C 1
ATOM 856 O O . PHE A 1 106 ? -12.218 7.494 1.308 1.00 65.88 106 PHE A O 1
#

pLDDT: mean 87.38, std 10.51, range [54.59, 97.0]